Protein AF-A0A7S0I5M7-F1 (afdb_monomer)

Secondary structure (DSSP, 8-state):
-HHHHHHTSPPPPTTSPPP-HHHHHHHHHHHHHHHHHH-TT---EEEEEE-S---GGGHHHHHHHHHHHHHTT-EEEEEE-SSS--HHHHHHHHHHT--EE---TTTT-

Solvent-accessible surface area (backbone atoms only — not comparable to full-atom values): 6490 Å² total; per-residue (Å²): 111,70,68,57,59,61,67,71,47,83,69,66,61,93,88,51,83,84,80,63,58,37,61,54,47,48,51,49,52,56,52,49,56,53,48,40,73,78,36,76,84,63,83,64,71,45,79,45,77,39,50,62,83,88,57,77,88,49,45,67,54,35,50,55,41,40,55,50,30,36,76,65,73,28,33,30,28,22,35,48,67,28,98,59,90,50,69,68,43,46,49,39,4,63,69,28,71,28,48,68,43,67,80,62,93,75,79,80,125

Foldseek 3Di:
DVVVVVLPDDLDDQPDDDDPQLVVLVVVLVVVVVVCVVPVPDQAEAEAEDSYADDPVCLVSLVVSLVSCQVVLYAYAYEYSHPDDHPSNVCSCVSNVYHYDYDDPPPPD

Nearest PDB structures (foldseek):
  8ebu-assembly1_F  TM=8.188E-01  e=1.039E-06  Homo sapiens
  5o85-assembly1_A  TM=7.968E-01  e=1.108E-06  Homo sapiens
  5iy6-assembly1_3  TM=8.057E-01  e=1.812E-05  Homo sapiens
  5o85-assembly2_C  TM=7.065E-01  e=6.004E-06  Homo sapiens
  5obz-assembly1_A  TM=8.037E-01  e=7.094E-05  Thermochaetoides thermophila DSM 1495

Mean predicted aligned error: 6.24 Å

pLDDT: mean 85.09, std 14.07, range [32.53, 97.12]

Structure (mmCIF, N/CA/C/O backbone):
data_AF-A0A7S0I5M7-F1
#
_entry.id   AF-A0A7S0I5M7-F1
#
loop_
_atom_site.group_PDB
_atom_site.id
_atom_site.type_symbol
_atom_site.label_atom_id
_atom_site.label_alt_id
_atom_site.label_comp_id
_atom_site.label_asym_id
_atom_site.label_entity_id
_atom_site.label_seq_id
_atom_site.pdbx_PDB_ins_code
_atom_site.Cartn_x
_atom_site.Cartn_y
_atom_site.Cartn_z
_atom_site.occupancy
_atom_site.B_iso_or_equiv
_atom_site.auth_seq_id
_atom_site.auth_comp_id
_atom_site.auth_asym_id
_atom_site.auth_atom_id
_atom_site.pdbx_PDB_model_num
ATOM 1 N N . GLN A 1 1 ? -11.589 -15.214 -10.048 1.00 58.97 1 GLN A N 1
ATOM 2 C CA . GLN A 1 1 ? -12.284 -14.585 -11.193 1.00 58.97 1 GLN A CA 1
ATOM 3 C C . GLN A 1 1 ? -11.849 -13.132 -11.426 1.00 58.97 1 GLN A C 1
ATOM 5 O O . GLN A 1 1 ? -11.349 -12.858 -12.503 1.00 58.97 1 GLN A O 1
ATOM 10 N N . VAL A 1 2 ? -11.939 -12.214 -10.448 1.00 69.50 2 VAL A N 1
ATOM 11 C CA . VAL A 1 2 ? -11.524 -10.797 -10.643 1.00 69.50 2 VAL A CA 1
ATOM 12 C C . VAL A 1 2 ? -10.032 -10.641 -10.970 1.00 69.50 2 VAL A C 1
ATOM 14 O O . VAL A 1 2 ? -9.681 -9.926 -11.899 1.00 69.50 2 VAL A O 1
ATOM 17 N N . VAL A 1 3 ? -9.149 -11.360 -10.270 1.00 66.94 3 VAL A N 1
ATOM 18 C CA . VAL A 1 3 ? -7.698 -11.318 -10.547 1.00 66.94 3 VAL A CA 1
ATOM 19 C C . VAL A 1 3 ? -7.379 -11.790 -11.974 1.00 66.94 3 VAL A C 1
ATOM 21 O O . VAL A 1 3 ? -6.542 -11.192 -12.633 1.00 66.94 3 VAL A O 1
ATOM 24 N N . GLN A 1 4 ? -8.103 -12.786 -12.498 1.00 66.25 4 GLN A N 1
ATOM 25 C CA . GLN A 1 4 ? -7.950 -13.241 -13.890 1.00 66.25 4 GLN A CA 1
ATOM 26 C C . GLN A 1 4 ? -8.386 -12.171 -14.895 1.00 66.25 4 GLN A C 1
ATOM 28 O O . GLN A 1 4 ? -7.732 -11.989 -15.913 1.00 66.25 4 GLN A O 1
ATOM 33 N N . GLN A 1 5 ? -9.467 -11.441 -14.602 1.00 72.62 5 GLN A N 1
ATOM 34 C CA . GLN A 1 5 ? -9.897 -10.323 -15.444 1.00 72.62 5 GLN A CA 1
ATOM 35 C C . GLN A 1 5 ? -8.863 -9.193 -15.450 1.00 72.62 5 GLN A C 1
ATOM 37 O O . GLN A 1 5 ? -8.641 -8.601 -16.497 1.00 72.62 5 GLN A O 1
ATOM 42 N N . LEU A 1 6 ? -8.212 -8.925 -14.313 1.00 69.62 6 LEU A N 1
ATOM 43 C CA . LEU A 1 6 ? -7.135 -7.934 -14.220 1.00 69.62 6 LEU A CA 1
ATOM 44 C C . LEU A 1 6 ? -5.870 -8.371 -14.966 1.00 69.62 6 LEU A C 1
ATOM 46 O O . LEU A 1 6 ? -5.231 -7.537 -15.594 1.00 69.62 6 LEU A O 1
ATOM 50 N N . LEU A 1 7 ? -5.531 -9.662 -14.937 1.00 68.12 7 LEU A N 1
ATOM 51 C CA . LEU A 1 7 ? -4.389 -10.216 -15.676 1.00 68.12 7 LEU A CA 1
ATOM 52 C C . LEU A 1 7 ? -4.612 -10.272 -17.187 1.00 68.12 7 LEU A C 1
ATOM 54 O O . LEU A 1 7 ? -3.655 -10.216 -17.948 1.00 68.12 7 LEU A O 1
ATOM 58 N N . ALA A 1 8 ? -5.867 -10.384 -17.623 1.00 70.06 8 ALA A N 1
ATOM 59 C CA . ALA A 1 8 ? -6.228 -10.356 -19.035 1.00 70.06 8 ALA A CA 1
ATOM 60 C C . ALA A 1 8 ? -6.183 -8.941 -19.641 1.00 70.06 8 ALA A C 1
ATOM 62 O O . ALA A 1 8 ? -6.375 -8.793 -20.849 1.00 70.06 8 ALA A O 1
ATOM 63 N N . LEU A 1 9 ? -5.970 -7.900 -18.825 1.00 68.94 9 LEU A N 1
ATOM 64 C CA . LEU A 1 9 ? -5.793 -6.547 -19.336 1.00 68.94 9 LEU A CA 1
ATOM 65 C C . LEU A 1 9 ? -4.422 -6.427 -20.014 1.00 68.94 9 LEU A C 1
ATOM 67 O O . LEU A 1 9 ? -3.432 -6.918 -19.470 1.00 68.94 9 LEU A O 1
ATOM 71 N N . PRO A 1 10 ? -4.342 -5.764 -21.181 1.00 65.12 10 PRO A N 1
ATOM 72 C CA . PRO A 1 10 ? -3.062 -5.496 -21.813 1.00 65.12 10 PRO A CA 1
ATOM 73 C C . PRO A 1 10 ? -2.208 -4.665 -20.856 1.00 65.12 10 PRO A C 1
ATOM 75 O O . PRO A 1 10 ? -2.609 -3.576 -20.437 1.00 65.12 10 PRO A O 1
ATOM 78 N N . VAL A 1 11 ? -1.044 -5.200 -20.491 1.00 66.12 11 VAL A N 1
ATOM 79 C CA . VAL A 1 11 ? -0.030 -4.429 -19.776 1.00 66.12 11 VAL A CA 1
ATOM 80 C C . VAL A 1 11 ? 0.483 -3.380 -20.765 1.00 66.12 11 VAL A C 1
ATOM 82 O O . VAL A 1 11 ? 0.895 -3.765 -21.861 1.00 66.12 11 VAL A O 1
ATOM 85 N N . PRO A 1 12 ? 0.390 -2.079 -20.446 1.00 61.84 12 PRO A N 1
ATOM 86 C CA . PRO A 1 12 ? 0.885 -1.041 -21.338 1.00 61.84 12 PRO A CA 1
ATOM 87 C C . PRO A 1 12 ? 2.390 -1.218 -21.562 1.00 61.84 12 PRO A C 1
ATOM 89 O O . PRO A 1 12 ? 3.114 -1.611 -20.645 1.00 61.84 12 PRO A O 1
ATOM 92 N N . ASP A 1 13 ? 2.844 -0.929 -22.782 1.00 64.19 13 ASP A N 1
ATOM 93 C CA . ASP A 1 13 ? 4.270 -0.854 -23.098 1.00 64.19 13 ASP A CA 1
ATOM 94 C C . ASP A 1 13 ? 4.968 0.183 -22.194 1.00 64.19 13 ASP A C 1
ATOM 96 O O . ASP A 1 13 ? 4.327 1.092 -21.658 1.00 64.19 13 ASP A O 1
ATOM 100 N N . ASP A 1 14 ? 6.287 0.050 -22.027 1.00 60.59 14 ASP A N 1
ATOM 101 C CA . ASP A 1 14 ? 7.118 0.865 -21.117 1.00 60.59 14 ASP A CA 1
ATOM 102 C C . ASP A 1 14 ? 7.012 2.387 -21.386 1.00 60.59 14 ASP A C 1
ATOM 104 O O . ASP A 1 14 ? 7.239 3.195 -20.493 1.00 60.59 14 ASP A O 1
ATOM 108 N N . ASP A 1 15 ? 6.578 2.777 -22.592 1.00 59.88 15 ASP A N 1
ATOM 109 C CA . ASP A 1 15 ? 6.320 4.161 -23.024 1.00 59.88 15 ASP A CA 1
ATOM 110 C C . ASP A 1 15 ? 4.950 4.730 -22.573 1.00 59.88 15 ASP A C 1
ATOM 112 O O . ASP A 1 15 ? 4.521 5.800 -23.019 1.00 59.88 15 ASP A O 1
ATOM 116 N N . GLY A 1 16 ? 4.215 4.011 -21.719 1.00 62.75 16 GLY A N 1
ATOM 117 C CA .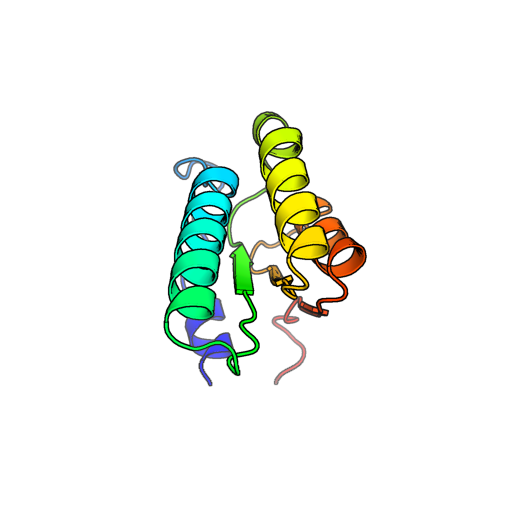 GLY A 1 16 ? 2.944 4.458 -21.151 1.00 62.75 16 GLY A CA 1
ATOM 118 C C . GLY A 1 16 ? 3.082 5.660 -20.197 1.00 62.75 16 GLY A C 1
ATOM 119 O O . GLY A 1 16 ? 4.158 5.928 -19.665 1.00 62.75 16 GLY A O 1
ATOM 120 N N . PRO A 1 17 ? 1.991 6.408 -19.937 1.00 65.62 17 PRO A N 1
ATOM 121 C CA . PRO A 1 17 ? 2.022 7.518 -18.988 1.00 65.62 17 PRO A CA 1
ATOM 122 C C . PRO A 1 17 ? 2.428 7.033 -17.591 1.00 65.62 17 PRO A C 1
ATOM 124 O O . PRO A 1 17 ? 1.917 6.021 -17.104 1.00 65.62 17 PRO A O 1
ATOM 127 N N . GLU A 1 18 ? 3.311 7.783 -16.929 1.00 72.19 18 GLU A N 1
ATOM 128 C CA . GLU A 1 18 ? 3.782 7.448 -15.586 1.00 72.19 18 GLU A CA 1
ATOM 129 C C . GLU A 1 18 ? 2.619 7.303 -14.596 1.00 72.19 18 GLU A C 1
ATOM 131 O O . GLU A 1 18 ? 1.710 8.137 -14.507 1.00 72.19 18 GLU A O 1
ATOM 136 N N . SER A 1 19 ? 2.663 6.237 -13.799 1.00 75.25 19 SER A N 1
ATOM 137 C CA . SER A 1 19 ? 1.676 6.006 -12.752 1.00 75.25 19 SER A CA 1
ATOM 138 C C . SER A 1 19 ? 1.902 6.965 -11.581 1.00 75.25 19 SER A C 1
ATOM 140 O O . SER A 1 19 ? 2.927 6.912 -10.895 1.00 75.25 19 SER A O 1
ATOM 142 N N . SER A 1 20 ? 0.912 7.815 -11.287 1.00 85.12 20 SER A N 1
ATOM 143 C CA . SER A 1 20 ? 0.920 8.677 -10.095 1.00 85.12 20 SER A CA 1
ATOM 144 C C . SER A 1 20 ? 0.455 7.911 -8.845 1.00 85.12 20 SER A C 1
ATOM 146 O O . SER A 1 20 ? -0.561 8.220 -8.214 1.00 85.12 20 SER A O 1
ATOM 148 N N . LEU A 1 21 ? 1.211 6.868 -8.490 1.00 89.00 21 LEU A N 1
ATOM 149 C CA . LEU A 1 21 ? 0.895 5.938 -7.402 1.00 89.00 21 LEU A CA 1
ATOM 150 C C . LEU A 1 21 ? 0.750 6.647 -6.046 1.00 89.00 21 LEU A C 1
ATOM 152 O O . LEU A 1 21 ? -0.200 6.398 -5.302 1.00 89.00 21 LEU A O 1
ATOM 156 N N . ALA A 1 22 ? 1.658 7.579 -5.749 1.00 91.88 22 ALA A N 1
ATOM 157 C CA . ALA A 1 22 ? 1.642 8.343 -4.505 1.00 91.88 22 ALA A CA 1
ATOM 158 C C . ALA A 1 22 ? 0.369 9.192 -4.361 1.00 91.88 22 ALA A C 1
ATOM 160 O O . ALA A 1 22 ? -0.228 9.234 -3.285 1.00 91.88 22 ALA A O 1
ATOM 161 N N . ALA A 1 23 ? -0.088 9.833 -5.443 1.00 92.69 23 ALA A N 1
ATOM 162 C CA . ALA A 1 23 ? -1.306 10.638 -5.417 1.00 92.69 23 ALA A CA 1
ATOM 163 C C . ALA A 1 23 ? -2.548 9.767 -5.172 1.00 92.69 23 ALA A C 1
ATOM 165 O O . ALA A 1 23 ? -3.402 10.119 -4.354 1.00 92.69 23 ALA A O 1
ATOM 166 N N . ALA A 1 24 ? -2.626 8.603 -5.828 1.00 93.31 24 ALA A N 1
ATOM 167 C CA . ALA A 1 24 ? -3.709 7.645 -5.620 1.00 93.31 24 ALA A CA 1
ATOM 168 C C . ALA A 1 24 ? -3.752 7.134 -4.168 1.00 93.31 24 ALA A C 1
ATOM 170 O O . ALA A 1 24 ? -4.822 7.113 -3.552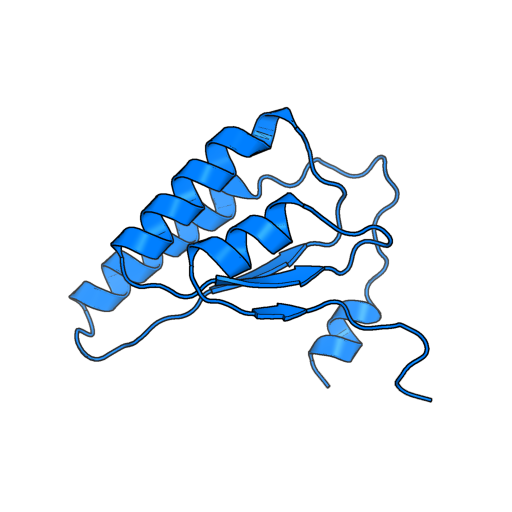 1.00 93.31 24 ALA A O 1
ATOM 171 N N . LEU A 1 25 ? -2.595 6.795 -3.589 1.00 94.25 25 LEU A N 1
ATOM 172 C CA . L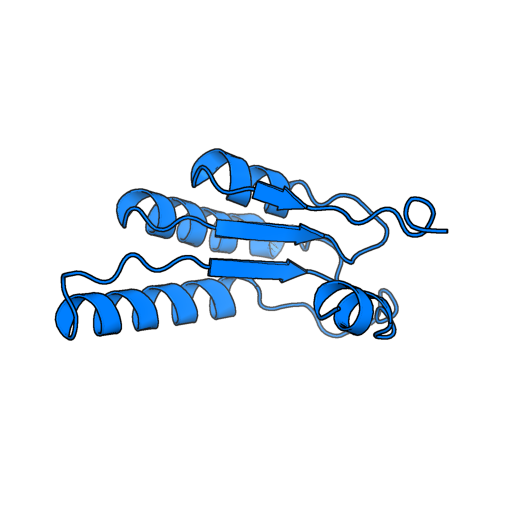EU A 1 25 ? -2.482 6.360 -2.194 1.00 94.25 25 LEU A CA 1
ATOM 173 C C . LEU A 1 25 ? -2.882 7.462 -1.209 1.00 94.25 25 LEU A C 1
ATOM 175 O O . LEU A 1 25 ? -3.673 7.213 -0.299 1.00 94.25 25 LEU A O 1
ATOM 179 N N . ALA A 1 26 ? -2.397 8.689 -1.406 1.00 95.81 26 ALA A N 1
ATOM 180 C CA . ALA A 1 26 ? -2.758 9.823 -0.561 1.00 95.81 26 ALA A CA 1
ATOM 181 C C . ALA A 1 26 ? -4.275 10.083 -0.578 1.00 95.81 26 ALA A C 1
ATOM 183 O O . ALA A 1 26 ? -4.892 10.282 0.472 1.00 95.81 26 ALA A O 1
ATOM 184 N N . LEU A 1 27 ? -4.904 10.020 -1.758 1.00 96.44 27 LEU A N 1
ATOM 185 C CA . LEU A 1 27 ? -6.357 10.139 -1.894 1.00 96.44 27 LEU A CA 1
ATOM 186 C C . LEU A 1 27 ? -7.091 9.006 -1.174 1.00 96.44 27 LEU A C 1
ATOM 188 O O . LEU A 1 27 ? -8.047 9.280 -0.444 1.00 96.44 27 LEU A O 1
ATOM 192 N N . ALA A 1 28 ? -6.646 7.759 -1.343 1.00 96.44 28 ALA A N 1
ATOM 193 C CA . ALA A 1 28 ? -7.234 6.609 -0.666 1.00 96.44 28 ALA A CA 1
ATOM 194 C C . ALA A 1 28 ? -7.184 6.780 0.860 1.00 96.44 28 ALA A C 1
ATOM 196 O O . ALA A 1 28 ? -8.219 6.683 1.518 1.00 96.44 28 ALA A O 1
ATOM 197 N N . LEU A 1 29 ? -6.027 7.145 1.418 1.00 96.12 29 LEU A N 1
ATOM 198 C CA . LEU A 1 29 ? -5.850 7.375 2.856 1.00 96.12 29 LEU A CA 1
ATOM 199 C C . LEU A 1 29 ? -6.752 8.497 3.382 1.00 96.12 29 LEU A C 1
ATOM 201 O O . LEU A 1 29 ? -7.438 8.325 4.390 1.00 96.12 29 LEU A O 1
ATOM 205 N N . CYS A 1 30 ? -6.840 9.621 2.669 1.00 96.12 30 CYS A N 1
ATOM 206 C CA . CYS A 1 30 ? -7.759 10.704 3.024 1.00 96.12 30 CYS A CA 1
ATOM 207 C C . CYS A 1 30 ? -9.227 10.244 3.029 1.00 96.12 30 CYS A C 1
ATOM 209 O O . CYS A 1 30 ? -10.003 10.622 3.913 1.00 96.12 30 CYS A O 1
ATOM 211 N N . ARG A 1 31 ? -9.630 9.407 2.062 1.00 96.25 31 ARG A N 1
ATOM 212 C CA . ARG A 1 31 ? -10.989 8.848 2.010 1.00 96.25 31 ARG A CA 1
ATOM 213 C C . ARG A 1 31 ? -11.248 7.856 3.133 1.00 96.25 31 ARG A C 1
ATOM 215 O O . ARG A 1 31 ? -12.319 7.926 3.735 1.00 96.25 31 ARG A O 1
ATOM 222 N N . LEU A 1 32 ? -10.282 7.002 3.458 1.00 95.25 32 LEU A N 1
ATOM 223 C CA . LEU A 1 32 ? -10.381 6.079 4.585 1.00 95.25 32 LEU A CA 1
ATOM 224 C C . LEU A 1 32 ? -10.488 6.817 5.913 1.00 95.25 32 LEU A C 1
ATOM 226 O O . LEU A 1 32 ? -11.317 6.449 6.742 1.00 95.25 32 LEU A O 1
ATOM 230 N N . GLN A 1 33 ? -9.740 7.905 6.096 1.00 93.50 33 GLN A N 1
ATOM 231 C CA . GLN A 1 33 ? -9.846 8.715 7.304 1.00 93.50 33 GLN A CA 1
ATOM 232 C C . GLN A 1 33 ? -11.243 9.323 7.461 1.00 93.50 33 GLN A C 1
ATOM 234 O O . GLN A 1 33 ? -11.797 9.341 8.561 1.00 93.50 33 GLN A O 1
ATOM 239 N N . ARG A 1 34 ? -11.850 9.793 6.365 1.00 94.81 34 ARG A N 1
ATOM 240 C CA . ARG A 1 34 ? -13.240 10.260 6.394 1.00 94.81 34 ARG A CA 1
ATOM 241 C C . ARG A 1 34 ? -14.208 9.120 6.728 1.00 94.81 34 ARG A C 1
ATOM 243 O O . ARG A 1 34 ? -15.043 9.292 7.609 1.00 94.81 34 ARG A O 1
ATOM 250 N N . LEU A 1 35 ? -14.047 7.956 6.095 1.00 94.81 35 LEU A N 1
ATOM 251 C CA . LEU A 1 35 ? -14.882 6.779 6.344 1.00 94.81 35 LEU A CA 1
ATOM 252 C C . LEU A 1 35 ? -14.803 6.320 7.807 1.00 94.81 35 LEU A C 1
ATOM 254 O O . LEU A 1 35 ? -15.832 6.035 8.403 1.00 94.81 35 LEU A O 1
ATOM 258 N N . ARG A 1 36 ? -13.614 6.311 8.420 1.00 93.06 36 ARG A N 1
ATOM 259 C CA . ARG A 1 36 ? -13.433 5.960 9.840 1.00 93.06 36 ARG A CA 1
ATOM 260 C C . ARG A 1 36 ? -14.157 6.924 10.782 1.00 93.06 36 ARG A C 1
ATOM 262 O O . ARG A 1 36 ? -14.653 6.499 11.821 1.00 93.06 36 ARG A O 1
ATOM 269 N N . ARG A 1 37 ? -14.242 8.214 10.431 1.00 93.50 37 ARG A N 1
ATOM 270 C CA . ARG A 1 37 ? -15.010 9.202 11.212 1.00 93.50 37 ARG A CA 1
ATOM 271 C C . ARG A 1 37 ? -16.515 8.959 11.125 1.00 93.50 37 ARG A C 1
ATOM 273 O O . ARG A 1 37 ? -17.212 9.164 12.110 1.00 93.50 37 ARG A O 1
ATOM 280 N N . GLU A 1 38 ? -16.996 8.545 9.958 1.00 95.75 38 GLU A N 1
ATOM 281 C CA . GLU A 1 38 ? -18.411 8.239 9.715 1.00 95.75 38 GLU A CA 1
ATOM 282 C C . GLU A 1 38 ? -18.802 6.857 10.274 1.00 95.75 38 GLU A C 1
ATOM 284 O O . GLU A 1 38 ? -19.914 6.675 10.763 1.00 95.75 38 GLU A O 1
ATOM 289 N N . GLN A 1 39 ? -17.884 5.887 10.237 1.00 95.38 39 GLN A N 1
ATOM 290 C CA . GLN A 1 39 ? -18.093 4.495 10.640 1.00 95.38 39 GLN A CA 1
ATOM 291 C C . GLN A 1 39 ? -16.915 3.976 11.489 1.00 95.38 39 GLN A C 1
ATOM 293 O O . GLN A 1 39 ? -16.049 3.267 10.980 1.00 95.38 39 GLN A O 1
ATOM 298 N N . PRO A 1 40 ? -16.883 4.238 12.808 1.00 90.56 40 PRO A N 1
ATOM 299 C CA . PRO A 1 40 ? -15.727 3.918 13.658 1.00 90.56 40 PRO A CA 1
ATOM 300 C C . PRO A 1 40 ? -15.373 2.428 13.776 1.00 90.56 40 PRO A C 1
ATOM 302 O O . PRO A 1 40 ? -14.276 2.091 14.207 1.00 90.56 40 PRO A O 1
ATOM 305 N N . LYS A 1 41 ? -16.303 1.529 13.432 1.00 92.19 41 LYS A N 1
ATOM 306 C CA . LYS A 1 41 ? -16.106 0.071 13.496 1.00 92.19 41 LYS A CA 1
ATOM 307 C C . LYS A 1 41 ? -15.527 -0.525 12.210 1.00 92.19 41 LYS A C 1
ATOM 309 O O . LYS A 1 41 ? -15.226 -1.716 12.190 1.00 92.19 41 LYS A O 1
ATOM 314 N N . VAL A 1 42 ? -15.418 0.257 11.134 1.00 92.25 42 VAL A N 1
ATOM 315 C CA . VAL A 1 42 ? -14.882 -0.235 9.862 1.00 92.25 42 VAL A CA 1
ATOM 316 C C . VAL A 1 42 ? -13.371 -0.431 9.973 1.00 92.25 42 VAL A C 1
ATOM 318 O O . VAL A 1 42 ? -12.662 0.428 10.492 1.00 92.25 42 VAL A O 1
ATOM 321 N N . GLN A 1 43 ? -12.876 -1.557 9.466 1.00 90.31 43 GLN A N 1
ATOM 322 C CA . GLN A 1 43 ? -11.446 -1.849 9.367 1.00 90.31 43 GLN A CA 1
ATOM 323 C C . GLN A 1 43 ? -11.068 -1.876 7.887 1.00 90.31 43 GLN A C 1
ATOM 325 O O . GLN A 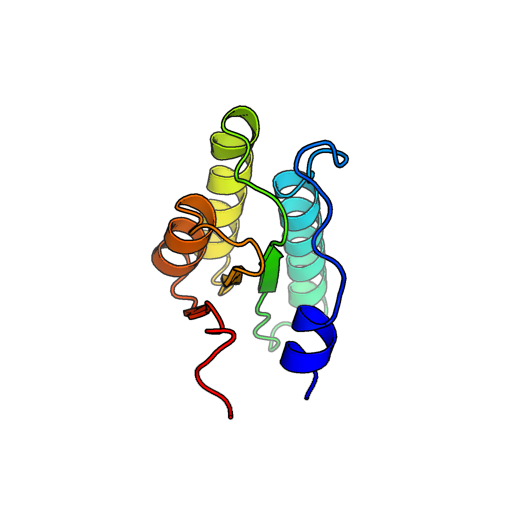1 43 ? -11.166 -2.921 7.240 1.00 90.31 43 GLN A O 1
ATOM 330 N N . PRO A 1 44 ? -10.750 -0.712 7.297 1.00 91.31 44 PRO A N 1
ATOM 331 C CA . PRO A 1 44 ? -10.488 -0.642 5.875 1.00 91.31 44 PRO A CA 1
ATOM 332 C C . PRO A 1 44 ? -9.123 -1.235 5.524 1.00 91.31 44 PRO A C 1
ATOM 334 O O . PRO A 1 44 ? -8.169 -1.149 6.296 1.00 91.31 44 PRO A O 1
ATOM 337 N N . ARG A 1 45 ? -9.032 -1.771 4.307 1.00 94.75 45 ARG A N 1
ATOM 338 C CA . ARG A 1 45 ? -7.796 -2.256 3.685 1.00 94.75 45 ARG A CA 1
ATOM 339 C C . ARG A 1 45 ? -7.677 -1.662 2.285 1.00 94.75 45 ARG A C 1
ATOM 341 O O . ARG A 1 45 ? -8.695 -1.377 1.652 1.00 94.75 45 ARG A O 1
ATOM 348 N N . ILE A 1 46 ? -6.451 -1.464 1.818 1.00 96.25 46 ILE A N 1
ATOM 349 C CA . ILE A 1 46 ? -6.154 -0.981 0.465 1.00 96.25 46 ILE A CA 1
ATOM 350 C C . ILE A 1 46 ? -5.603 -2.155 -0.346 1.00 96.25 46 ILE A C 1
ATOM 352 O O . ILE A 1 46 ? -4.715 -2.851 0.132 1.00 96.25 46 ILE A O 1
ATOM 356 N N . LEU A 1 47 ? -6.104 -2.347 -1.568 1.00 95.06 47 LEU A N 1
ATOM 357 C CA . LEU A 1 47 ? -5.488 -3.214 -2.574 1.00 95.06 47 LEU A CA 1
ATOM 358 C C . LEU A 1 47 ? 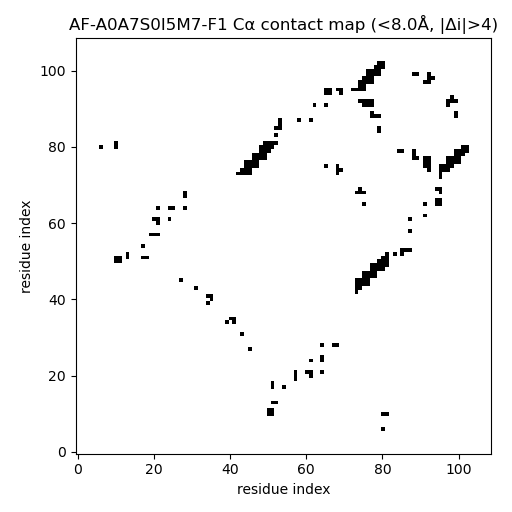-4.817 -2.336 -3.634 1.00 95.06 47 LEU A C 1
ATOM 360 O O . LEU A 1 47 ? -5.485 -1.539 -4.292 1.00 95.06 47 LEU A O 1
ATOM 364 N N . LEU A 1 48 ? -3.510 -2.493 -3.801 1.00 93.00 48 LEU A N 1
ATOM 365 C CA . LEU A 1 48 ? -2.683 -1.747 -4.736 1.00 93.00 48 LEU A CA 1
ATOM 366 C C . LEU A 1 48 ? -2.328 -2.630 -5.934 1.00 93.00 48 LEU A C 1
ATOM 368 O O . LEU A 1 48 ? -1.412 -3.443 -5.857 1.00 93.00 48 LEU A O 1
ATOM 372 N N . ALA A 1 49 ? -3.052 -2.474 -7.039 1.00 90.19 49 ALA A N 1
ATOM 373 C CA . ALA A 1 49 ? -2.731 -3.146 -8.295 1.00 90.19 49 ALA A CA 1
ATOM 374 C C . ALA A 1 49 ? -1.787 -2.275 -9.128 1.00 90.19 49 ALA A C 1
ATOM 376 O O . ALA A 1 49 ? -2.115 -1.131 -9.446 1.00 90.19 49 ALA A O 1
ATOM 377 N N . HIS A 1 50 ? -0.621 -2.812 -9.472 1.00 87.50 50 HIS A N 1
ATOM 378 C CA . HIS A 1 50 ? 0.422 -2.074 -10.173 1.00 87.50 50 HIS A CA 1
ATOM 379 C C . HIS A 1 50 ? 0.860 -2.832 -11.424 1.00 87.50 50 HIS A C 1
ATOM 381 O O . HIS A 1 50 ? 1.368 -3.949 -11.337 1.00 87.50 50 HIS A O 1
ATOM 387 N N . ALA A 1 51 ? 0.631 -2.220 -12.585 1.00 85.75 51 ALA A N 1
ATOM 388 C CA . ALA A 1 51 ? 0.918 -2.787 -13.904 1.00 85.75 51 ALA A CA 1
ATOM 389 C C . ALA A 1 51 ? 2.000 -2.007 -14.674 1.00 85.75 51 ALA A C 1
ATOM 391 O O . ALA A 1 51 ? 2.225 -2.281 -15.844 1.00 85.75 51 ALA A O 1
ATOM 392 N N . SER A 1 52 ? 2.648 -1.033 -14.033 1.00 82.62 52 SER A N 1
ATOM 393 C CA . SER A 1 52 ? 3.751 -0.240 -14.590 1.00 82.62 52 SER A CA 1
ATOM 394 C C . SER A 1 52 ? 5.078 -0.620 -13.916 1.00 82.62 52 SER A C 1
ATOM 396 O O . SER A 1 52 ? 5.057 -1.312 -12.897 1.00 82.62 52 SER A O 1
ATOM 398 N N . PRO A 1 53 ? 6.237 -0.203 -14.445 1.00 82.25 53 PRO A N 1
ATOM 399 C CA . PRO A 1 53 ? 7.493 -0.259 -13.700 1.00 82.25 53 PRO A CA 1
ATOM 400 C C . PRO A 1 53 ? 7.523 0.755 -12.544 1.00 82.25 53 PRO A C 1
ATOM 402 O O . PRO A 1 53 ? 6.791 1.750 -12.534 1.00 82.25 53 PRO A O 1
ATOM 405 N N . ASP A 1 54 ? 8.422 0.517 -11.586 1.00 84.62 54 ASP A N 1
ATOM 406 C CA . ASP A 1 54 ? 8.708 1.462 -10.507 1.00 84.62 54 ASP A CA 1
ATOM 407 C C . ASP A 1 54 ? 9.429 2.703 -11.056 1.00 84.62 54 ASP A C 1
ATOM 409 O O . ASP A 1 54 ? 10.459 2.592 -11.722 1.00 84.62 54 ASP A O 1
ATOM 413 N N . VAL A 1 55 ? 8.930 3.892 -10.705 1.00 84.31 55 VAL A N 1
ATOM 414 C CA . VAL A 1 55 ? 9.578 5.176 -11.017 1.00 84.31 55 VAL A CA 1
ATOM 415 C C . VAL A 1 55 ? 10.352 5.655 -9.780 1.00 84.31 55 VAL A C 1
ATOM 417 O O . VAL A 1 55 ? 9.717 5.939 -8.756 1.00 84.31 55 VAL A O 1
ATOM 420 N N . PRO A 1 56 ? 11.696 5.768 -9.828 1.00 83.50 56 PRO A N 1
ATOM 421 C CA . PRO A 1 56 ? 12.512 6.134 -8.665 1.00 83.50 56 PRO A CA 1
ATOM 422 C C . PRO A 1 56 ? 12.100 7.453 -8.002 1.00 83.50 56 PRO A C 1
ATOM 424 O O . PRO A 1 56 ? 12.047 7.537 -6.774 1.00 83.50 56 PRO A O 1
ATOM 427 N N . ASP A 1 57 ? 11.722 8.455 -8.795 1.00 86.50 57 ASP A N 1
ATOM 428 C CA . ASP A 1 57 ? 11.325 9.781 -8.303 1.00 86.50 57 ASP A CA 1
ATOM 429 C C . ASP A 1 57 ? 10.055 9.738 -7.435 1.00 86.50 57 ASP A C 1
ATOM 431 O O . ASP A 1 57 ? 9.854 10.575 -6.551 1.00 86.50 57 ASP A O 1
ATOM 435 N N . HIS A 1 58 ? 9.205 8.724 -7.622 1.00 85.88 58 HIS A N 1
ATOM 436 C CA . HIS A 1 58 ? 7.982 8.534 -6.842 1.00 85.88 58 HIS A CA 1
ATOM 437 C C . HIS A 1 58 ? 8.207 7.750 -5.543 1.00 85.88 58 HIS A C 1
ATOM 439 O O . HIS A 1 58 ? 7.295 7.688 -4.711 1.00 85.88 58 HIS A O 1
ATOM 445 N N . HIS A 1 59 ? 9.400 7.179 -5.335 1.00 89.44 59 HIS A N 1
ATOM 446 C CA . HIS A 1 59 ? 9.702 6.303 -4.199 1.00 89.44 59 HIS A CA 1
ATOM 447 C C . HIS A 1 59 ? 9.436 6.988 -2.857 1.00 89.44 59 HIS A C 1
ATOM 449 O O . HIS A 1 59 ? 8.633 6.499 -2.062 1.00 89.44 59 HIS A O 1
ATOM 455 N N . LEU A 1 60 ? 10.015 8.173 -2.637 1.00 92.00 60 LEU A N 1
ATOM 456 C CA . LEU A 1 60 ? 9.864 8.914 -1.378 1.00 92.00 60 LEU A CA 1
ATOM 457 C C . LEU A 1 60 ? 8.403 9.277 -1.086 1.00 92.00 60 LEU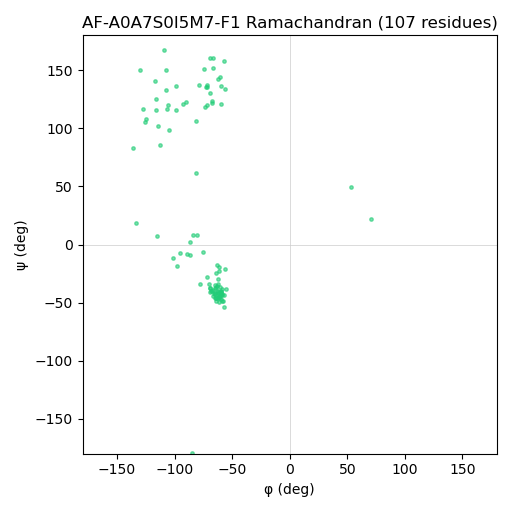 A C 1
ATOM 459 O O . LEU A 1 60 ? 7.936 9.166 0.049 1.00 92.00 60 LEU A O 1
ATOM 463 N N . ALA A 1 61 ? 7.665 9.692 -2.115 1.00 93.44 61 ALA A N 1
ATOM 464 C CA . ALA A 1 61 ? 6.263 10.059 -1.971 1.00 93.44 61 ALA A CA 1
ATOM 465 C C . ALA A 1 61 ? 5.387 8.839 -1.630 1.00 93.44 61 ALA A C 1
ATOM 467 O O . ALA A 1 61 ? 4.505 8.930 -0.771 1.00 93.44 61 ALA A O 1
ATOM 468 N N . CYS A 1 62 ? 5.658 7.685 -2.244 1.00 93.94 62 CYS A N 1
ATOM 469 C CA . CYS A 1 62 ? 4.974 6.430 -1.935 1.00 93.94 62 CYS A CA 1
ATOM 470 C C . CYS A 1 62 ? 5.308 5.938 -0.520 1.00 93.94 62 CYS A C 1
ATOM 472 O O . CYS A 1 62 ? 4.400 5.604 0.239 1.00 93.94 62 CYS A O 1
ATOM 474 N N . MET A 1 63 ? 6.581 5.993 -0.120 1.00 95.25 63 MET A N 1
ATOM 475 C CA . MET A 1 63 ? 7.027 5.632 1.229 1.00 95.25 63 MET A CA 1
ATOM 476 C C . MET A 1 63 ? 6.326 6.448 2.316 1.00 95.25 63 MET A C 1
ATOM 478 O O . MET A 1 63 ? 5.843 5.885 3.298 1.00 95.25 63 MET A O 1
ATOM 482 N N . ASN A 1 64 ? 6.182 7.763 2.120 1.00 95.56 64 ASN A N 1
ATOM 483 C CA . ASN A 1 64 ? 5.419 8.611 3.039 1.00 95.56 64 ASN A CA 1
ATOM 484 C C . ASN A 1 64 ? 3.960 8.147 3.178 1.00 95.56 64 ASN A C 1
ATOM 486 O O . ASN A 1 64 ? 3.405 8.166 4.279 1.00 95.56 64 ASN A O 1
ATOM 490 N N . CYS A 1 65 ? 3.343 7.692 2.084 1.00 96.75 65 CYS A N 1
ATOM 491 C CA . CYS A 1 65 ? 1.997 7.127 2.124 1.00 96.75 65 CYS A CA 1
ATOM 492 C C . CYS A 1 65 ? 1.960 5.788 2.875 1.00 96.75 65 CYS A C 1
ATOM 494 O O . CYS A 1 65 ? 1.036 5.565 3.654 1.00 96.75 65 CYS A O 1
ATOM 496 N N . PHE A 1 66 ? 2.958 4.917 2.710 1.00 96.56 66 PHE A N 1
ATOM 497 C CA . PHE A 1 66 ? 3.025 3.641 3.433 1.00 96.56 66 PHE A CA 1
ATOM 498 C C . PHE A 1 66 ? 3.198 3.846 4.940 1.00 96.56 66 PHE A C 1
ATOM 500 O O . PHE A 1 66 ? 2.482 3.230 5.727 1.00 96.56 66 PHE A O 1
ATOM 507 N N . PHE A 1 67 ? 4.051 4.785 5.358 1.00 97.12 67 PHE A N 1
ATOM 508 C CA . PHE A 1 67 ? 4.175 5.147 6.773 1.00 97.12 67 PHE A CA 1
ATOM 509 C C . PHE A 1 67 ? 2.888 5.763 7.332 1.00 97.12 67 PHE A C 1
ATOM 511 O O . PHE A 1 67 ? 2.508 5.491 8.473 1.00 97.12 67 PHE A O 1
ATOM 518 N N . ALA A 1 68 ? 2.175 6.562 6.535 1.00 96.44 68 ALA A N 1
ATOM 519 C CA . ALA A 1 68 ? 0.870 7.076 6.929 1.00 96.44 68 ALA A CA 1
ATOM 520 C C . ALA A 1 68 ? -0.171 5.951 7.076 1.00 96.44 68 ALA A C 1
ATOM 522 O O . ALA A 1 68 ? -0.921 5.955 8.052 1.00 96.44 68 ALA A O 1
ATOM 523 N N . ALA A 1 69 ? -0.191 4.978 6.160 1.00 96.25 69 ALA A N 1
ATOM 524 C CA . ALA A 1 69 ? -1.062 3.805 6.228 1.00 96.25 69 ALA A CA 1
ATOM 525 C C . ALA A 1 69 ? -0.778 2.963 7.481 1.00 96.25 69 ALA A C 1
ATOM 527 O O . ALA A 1 69 ? -1.706 2.646 8.225 1.00 96.25 69 ALA A O 1
ATOM 528 N N . GLN A 1 70 ? 0.501 2.700 7.766 1.00 96.12 70 GLN A N 1
ATOM 529 C CA . GLN A 1 70 ? 0.952 1.993 8.965 1.00 96.12 70 GLN A CA 1
ATOM 530 C C . GLN A 1 70 ? 0.503 2.718 10.241 1.00 96.12 70 GLN A C 1
ATOM 532 O O . GLN A 1 70 ? -0.101 2.112 11.122 1.00 96.12 70 GLN A O 1
ATOM 537 N N . LYS A 1 71 ? 0.718 4.038 10.331 1.00 94.69 71 LYS A N 1
ATOM 538 C CA . LYS A 1 71 ? 0.288 4.844 11.488 1.00 94.69 71 LYS A CA 1
ATOM 539 C C . LYS A 1 71 ? -1.230 4.844 11.680 1.00 94.69 71 LYS A C 1
ATOM 541 O O . LYS A 1 71 ? -1.713 5.012 12.798 1.00 94.69 71 LYS A O 1
ATOM 546 N N . GLN A 1 72 ? -1.979 4.702 10.592 1.00 92.62 72 GLN A N 1
ATOM 547 C CA . GLN A 1 72 ? -3.433 4.606 10.615 1.00 92.62 72 GLN A CA 1
ATOM 548 C C . GLN A 1 72 ? -3.930 3.174 10.819 1.00 92.62 72 GLN A C 1
ATOM 550 O O . GLN A 1 72 ? -5.140 2.983 10.798 1.00 92.62 72 GLN A O 1
ATOM 555 N N . ASP A 1 73 ? -3.062 2.178 11.005 1.00 93.25 73 ASP A N 1
ATOM 556 C CA . ASP A 1 73 ? -3.461 0.770 11.102 1.00 93.25 73 ASP A CA 1
ATOM 557 C C . ASP A 1 73 ? -4.324 0.356 9.891 1.00 93.25 73 ASP A C 1
ATOM 559 O O . ASP A 1 73 ? -5.469 -0.084 10.007 1.00 93.25 73 ASP A O 1
ATOM 563 N N . THR A 1 74 ? -3.838 0.677 8.688 1.00 95.25 74 THR A N 1
ATOM 564 C CA . THR A 1 74 ? -4.460 0.311 7.408 1.00 95.25 74 THR A CA 1
ATOM 565 C C . THR A 1 74 ? -3.521 -0.615 6.653 1.00 95.25 74 THR A C 1
ATOM 567 O O . THR A 1 74 ? -2.443 -0.197 6.235 1.00 95.25 74 THR A O 1
ATOM 570 N N . LEU A 1 75 ? -3.961 -1.854 6.439 1.00 96.50 75 LEU A N 1
ATOM 571 C CA . LEU A 1 75 ? -3.211 -2.847 5.673 1.00 96.50 75 LEU A CA 1
ATOM 572 C C . LEU A 1 75 ? -3.234 -2.496 4.179 1.00 96.50 75 LEU A C 1
ATOM 574 O O . LEU A 1 75 ? -4.302 -2.181 3.637 1.00 96.50 75 LEU A O 1
ATOM 578 N N . VAL A 1 76 ? -2.079 -2.596 3.518 1.00 97.00 76 VAL A N 1
ATOM 579 C CA . VAL A 1 76 ? -1.938 -2.412 2.068 1.00 97.00 76 VAL A CA 1
ATOM 580 C C . VAL A 1 76 ? -1.521 -3.739 1.444 1.00 97.00 76 VAL A C 1
ATOM 582 O O . VAL A 1 76 ? -0.361 -4.134 1.506 1.00 97.00 76 VAL A O 1
ATOM 585 N N . ASP A 1 77 ? -2.481 -4.431 0.838 1.00 95.75 77 ASP A N 1
ATOM 586 C CA . ASP A 1 77 ? -2.201 -5.581 -0.017 1.00 95.75 77 ASP A CA 1
ATOM 587 C C . ASP A 1 77 ? -1.730 -5.081 -1.383 1.00 95.75 77 ASP A C 1
ATOM 589 O O . ASP A 1 77 ? -2.308 -4.147 -1.942 1.00 95.75 77 ASP A O 1
ATOM 593 N N . THR A 1 78 ? -0.699 -5.695 -1.944 1.00 94.56 78 THR A N 1
ATOM 594 C CA . THR A 1 78 ? -0.123 -5.316 -3.230 1.00 94.56 78 THR A CA 1
ATOM 595 C C . THR A 1 78 ? -0.255 -6.443 -4.243 1.00 94.56 78 THR A C 1
ATOM 597 O O . THR A 1 78 ? -0.122 -7.620 -3.920 1.00 94.56 78 THR A O 1
ATOM 600 N N . LEU A 1 79 ? -0.561 -6.076 -5.484 1.00 91.88 79 LEU A N 1
ATOM 601 C CA . LEU A 1 79 ? -0.703 -6.979 -6.616 1.00 91.88 79 LEU A CA 1
ATOM 602 C C . LEU A 1 79 ? 0.209 -6.493 -7.743 1.00 91.88 79 LEU A C 1
ATOM 604 O O . LEU A 1 79 ? -0.088 -5.496 -8.407 1.00 91.88 79 LEU A O 1
ATOM 608 N N . ALA A 1 80 ? 1.316 -7.204 -7.942 1.00 89.56 80 ALA A N 1
ATOM 609 C CA . ALA A 1 80 ? 2.258 -6.958 -9.023 1.00 89.56 80 ALA A CA 1
ATOM 610 C C . ALA A 1 80 ? 1.733 -7.600 -10.315 1.00 89.56 80 ALA A C 1
ATOM 612 O O . ALA A 1 80 ? 1.737 -8.821 -10.456 1.00 89.56 80 ALA A O 1
ATOM 613 N N . LEU A 1 81 ? 1.248 -6.769 -11.238 1.00 85.69 81 LEU A N 1
ATOM 614 C CA . LEU A 1 81 ? 0.797 -7.172 -12.576 1.00 85.69 81 LEU A CA 1
ATOM 615 C C . LEU A 1 81 ? 1.878 -6.936 -13.640 1.00 85.69 81 LEU A C 1
ATOM 617 O O . LEU A 1 81 ? 1.803 -7.500 -14.728 1.00 85.69 81 LEU A O 1
ATOM 621 N N . ALA A 1 82 ? 2.873 -6.101 -13.335 1.00 80.50 82 ALA A N 1
ATOM 622 C CA . ALA A 1 82 ? 4.005 -5.872 -14.219 1.00 80.50 82 ALA A CA 1
ATOM 623 C C . ALA A 1 82 ? 4.871 -7.146 -14.359 1.00 80.50 82 ALA A C 1
ATOM 625 O O . ALA A 1 82 ? 4.963 -7.942 -13.419 1.00 80.50 82 ALA A O 1
ATOM 626 N N . PRO A 1 83 ? 5.574 -7.337 -15.495 1.00 74.38 83 PRO A N 1
ATOM 627 C CA .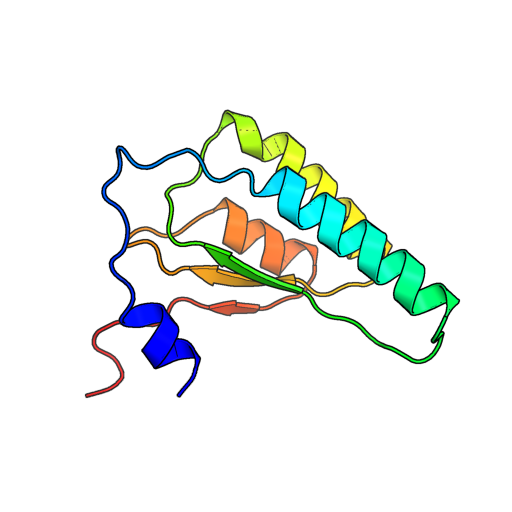 PRO A 1 83 ? 6.419 -8.514 -15.713 1.00 74.38 83 PRO A CA 1
ATOM 628 C C . PRO A 1 83 ? 7.573 -8.654 -14.713 1.00 74.38 83 PRO A C 1
ATOM 630 O O . PRO A 1 83 ? 8.098 -9.753 -14.533 1.00 74.38 83 PRO A O 1
ATOM 633 N N . ARG A 1 84 ? 7.993 -7.553 -14.081 1.00 79.00 84 ARG A N 1
ATOM 634 C CA . ARG A 1 84 ? 9.106 -7.497 -13.126 1.00 79.00 84 ARG A CA 1
ATOM 635 C C . ARG A 1 84 ? 8.585 -7.317 -11.707 1.00 79.00 84 ARG A C 1
ATOM 637 O O . ARG A 1 84 ? 7.554 -6.685 -11.498 1.00 79.00 84 ARG A O 1
ATOM 644 N N . ASP A 1 85 ? 9.331 -7.847 -10.742 1.00 78.88 85 ASP A N 1
ATOM 645 C CA . ASP A 1 85 ? 9.066 -7.555 -9.337 1.00 78.88 85 ASP A CA 1
ATOM 646 C C . ASP A 1 85 ? 9.249 -6.065 -9.055 1.00 78.88 85 ASP A C 1
ATOM 648 O O . ASP A 1 85 ? 10.164 -5.426 -9.579 1.00 78.88 85 ASP A O 1
ATOM 652 N N . SER A 1 86 ? 8.385 -5.545 -8.189 1.00 87.62 86 SER A N 1
ATOM 653 C CA . SER A 1 86 ? 8.475 -4.183 -7.678 1.00 87.62 86 SER A CA 1
ATOM 654 C C . SER A 1 86 ? 8.940 -4.227 -6.230 1.00 87.62 86 SER A C 1
ATOM 656 O O . SER A 1 86 ? 8.244 -4.748 -5.351 1.00 87.62 86 SER A O 1
ATOM 658 N N . LEU A 1 87 ? 10.118 -3.654 -5.974 1.00 91.12 87 LEU A N 1
ATOM 659 C CA . LEU A 1 87 ? 10.628 -3.494 -4.613 1.00 91.12 87 LEU A CA 1
ATOM 660 C C . LEU A 1 87 ? 9.702 -2.572 -3.814 1.00 91.12 87 LEU A C 1
ATOM 662 O O . LEU A 1 87 ? 9.466 -2.801 -2.629 1.00 91.12 87 LEU A O 1
ATOM 666 N N . LEU A 1 88 ? 9.136 -1.559 -4.474 1.00 92.06 88 LEU A N 1
ATOM 667 C CA . LEU A 1 88 ? 8.219 -0.614 -3.853 1.00 92.06 88 LEU A CA 1
ATOM 668 C C . LEU A 1 88 ? 6.964 -1.312 -3.303 1.00 92.06 88 LEU A C 1
ATOM 670 O O . LEU A 1 88 ? 6.544 -1.037 -2.178 1.00 92.06 88 LEU A O 1
ATOM 674 N N . LEU A 1 89 ? 6.379 -2.239 -4.067 1.00 93.25 89 LEU A N 1
ATOM 675 C CA . LEU A 1 89 ? 5.201 -3.004 -3.642 1.00 93.25 89 LEU A CA 1
ATOM 676 C C . LEU A 1 89 ? 5.508 -4.004 -2.525 1.00 93.25 89 LEU A C 1
ATOM 678 O O . LEU A 1 89 ? 4.653 -4.233 -1.665 1.00 93.25 89 LEU A O 1
ATOM 682 N N . GLN A 1 90 ? 6.705 -4.592 -2.527 1.00 94.19 90 GLN A N 1
ATOM 683 C CA . GLN A 1 90 ? 7.156 -5.464 -1.440 1.00 94.19 90 GLN A CA 1
ATOM 684 C C . GLN A 1 90 ? 7.309 -4.665 -0.141 1.00 94.19 90 GLN A C 1
ATOM 686 O O . GLN A 1 90 ? 6.767 -5.063 0.888 1.00 94.19 90 GLN A O 1
ATOM 691 N N . GLN A 1 91 ? 7.942 -3.487 -0.209 1.00 94.88 91 GLN A N 1
ATOM 692 C CA . GLN A 1 91 ? 8.075 -2.575 0.931 1.00 94.88 91 GLN A CA 1
ATOM 693 C C . GLN A 1 91 ? 6.711 -2.130 1.470 1.00 94.88 91 GLN A C 1
ATOM 695 O O . GLN A 1 91 ? 6.513 -2.083 2.681 1.00 94.88 91 GLN A O 1
ATOM 700 N N . ALA A 1 92 ? 5.751 -1.831 0.592 1.00 95.44 92 ALA A N 1
ATOM 701 C CA . ALA A 1 92 ? 4.400 -1.455 1.003 1.00 95.44 92 ALA A CA 1
ATOM 702 C C . ALA A 1 92 ? 3.713 -2.558 1.825 1.00 95.44 92 ALA A C 1
ATOM 704 O O . ALA A 1 92 ? 3.142 -2.280 2.885 1.00 95.44 92 ALA A O 1
ATOM 705 N N . ALA A 1 93 ? 3.789 -3.804 1.347 1.00 95.44 93 ALA A N 1
ATOM 706 C CA . ALA A 1 93 ? 3.223 -4.958 2.034 1.00 95.44 93 ALA A CA 1
ATOM 707 C C . ALA A 1 93 ? 3.926 -5.198 3.379 1.00 95.44 93 ALA A C 1
ATOM 709 O O . ALA A 1 93 ? 3.259 -5.284 4.407 1.00 95.44 93 ALA A O 1
ATOM 710 N N . GLU A 1 94 ? 5.261 -5.204 3.401 1.00 96.31 94 GLU A N 1
ATOM 711 C CA . GLU A 1 94 ? 6.048 -5.435 4.618 1.00 96.31 94 GLU A CA 1
ATOM 712 C C . GLU A 1 94 ? 5.791 -4.367 5.692 1.00 96.31 94 GLU A C 1
ATOM 714 O O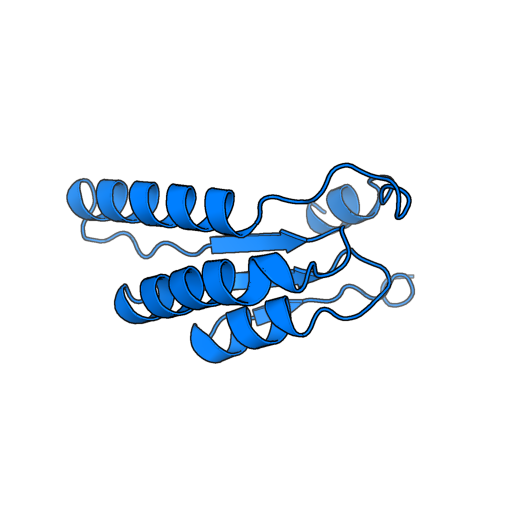 . GLU A 1 94 ? 5.482 -4.695 6.837 1.00 96.31 94 GLU A O 1
ATOM 719 N N . LEU A 1 95 ? 5.849 -3.081 5.330 1.00 96.31 95 LEU A N 1
ATOM 720 C CA . LEU A 1 95 ? 5.685 -1.976 6.281 1.00 96.31 95 LEU A CA 1
ATOM 721 C C . LEU A 1 95 ? 4.284 -1.924 6.889 1.00 96.31 95 LEU A C 1
ATOM 723 O O . LEU A 1 95 ? 4.122 -1.540 8.048 1.00 96.31 95 LEU A O 1
ATOM 727 N N . THR A 1 96 ? 3.266 -2.276 6.108 1.00 96.12 96 THR A N 1
ATOM 728 C CA . THR A 1 96 ? 1.871 -2.206 6.556 1.00 96.12 96 THR A CA 1
ATOM 729 C C . THR A 1 96 ? 1.347 -3.533 7.096 1.00 96.12 96 THR A C 1
ATOM 731 O O . THR A 1 96 ? 0.244 -3.554 7.627 1.00 96.12 96 THR A O 1
ATOM 734 N N . GLY A 1 97 ? 2.107 -4.628 6.985 1.00 95.62 97 GLY A N 1
ATOM 735 C CA . GLY A 1 97 ? 1.644 -5.978 7.321 1.00 95.62 97 GLY A CA 1
ATOM 736 C C . GLY A 1 97 ? 0.614 -6.542 6.331 1.00 95.62 97 GLY A C 1
ATOM 737 O O . GLY A 1 97 ? -0.190 -7.400 6.696 1.00 95.62 97 GLY A O 1
ATOM 738 N N . GLY A 1 98 ? 0.583 -6.022 5.102 1.00 95.25 98 GLY A N 1
ATOM 739 C CA . GLY A 1 98 ? -0.246 -6.531 4.011 1.00 95.25 98 GLY A CA 1
ATOM 740 C C . GLY A 1 98 ? 0.411 -7.684 3.249 1.00 95.25 98 GLY A C 1
ATOM 741 O O . GLY A 1 98 ? 1.523 -8.110 3.556 1.00 95.25 98 GLY A O 1
ATOM 742 N N . ASN A 1 99 ? -0.283 -8.198 2.234 1.00 94.88 99 ASN A N 1
ATOM 743 C CA . ASN A 1 99 ? 0.217 -9.292 1.399 1.00 94.88 99 ASN A CA 1
ATOM 744 C C . ASN A 1 99 ? 0.805 -8.768 0.090 1.00 94.88 99 ASN A C 1
ATOM 746 O O . ASN A 1 99 ? 0.168 -7.956 -0.575 1.00 94.88 99 ASN A O 1
ATOM 750 N N . TYR A 1 100 ? 1.957 -9.298 -0.321 1.00 93.62 100 TYR A N 1
ATOM 751 C CA . TYR A 1 100 ? 2.472 -9.139 -1.682 1.00 93.62 100 TYR A CA 1
ATOM 752 C C . TYR A 1 100 ? 2.016 -10.318 -2.541 1.00 93.62 100 TYR A C 1
ATOM 754 O O . TYR A 1 100 ? 2.313 -11.473 -2.235 1.00 93.62 100 TYR A O 1
ATOM 762 N N . LEU A 1 101 ? 1.284 -10.027 -3.612 1.00 90.81 101 LEU A N 1
ATOM 763 C CA . LEU A 1 101 ? 0.772 -11.013 -4.552 1.00 90.81 101 LEU A CA 1
ATOM 764 C C . LEU A 1 101 ? 1.393 -10.783 -5.924 1.00 90.81 101 LEU A C 1
ATOM 766 O O . LEU A 1 101 ? 1.254 -9.712 -6.516 1.00 90.81 101 LEU A O 1
ATOM 770 N N . ARG A 1 102 ? 2.007 -11.833 -6.461 1.00 86.62 102 ARG A N 1
ATOM 771 C CA . ARG A 1 102 ? 2.407 -11.910 -7.861 1.00 86.62 102 ARG A CA 1
ATOM 772 C C . ARG A 1 102 ? 1.787 -13.169 -8.458 1.00 86.62 102 ARG A C 1
ATOM 774 O O . ARG A 1 102 ? 2.177 -14.269 -8.078 1.00 86.62 102 ARG A O 1
ATOM 781 N N . PRO A 1 103 ? 0.771 -13.038 -9.314 1.00 79.88 103 PRO A N 1
ATOM 782 C CA . PRO A 1 103 ? 0.200 -14.190 -9.979 1.00 79.88 103 PRO A CA 1
ATOM 783 C C . PRO A 1 103 ? 1.179 -14.699 -11.039 1.00 79.88 103 PRO A C 1
ATOM 785 O O . PRO A 1 103 ? 1.516 -13.984 -11.981 1.00 79.88 103 PRO A O 1
ATOM 788 N N . ASP A 1 104 ? 1.611 -15.948 -10.901 1.00 70.19 104 ASP A N 1
ATOM 789 C CA . ASP A 1 104 ? 2.309 -16.646 -11.974 1.00 70.19 104 ASP A CA 1
ATOM 790 C C . ASP A 1 104 ? 1.331 -16.900 -13.122 1.00 70.19 104 ASP A C 1
ATOM 792 O O . ASP A 1 104 ? 0.300 -17.552 -12.940 1.00 70.19 104 ASP A O 1
ATOM 796 N N . ALA A 1 105 ? 1.668 -16.427 -14.322 1.00 56.44 105 ALA A N 1
ATOM 797 C CA . ALA A 1 105 ? 0.874 -16.680 -15.525 1.00 56.44 105 ALA A CA 1
ATOM 798 C C . ALA A 1 105 ? 0.768 -18.184 -15.868 1.00 56.44 105 ALA A C 1
ATOM 800 O O . ALA A 1 105 ? -0.144 -18.572 -16.588 1.00 56.44 105 ALA A O 1
ATOM 801 N N . GLN A 1 106 ? 1.666 -19.026 -15.332 1.00 46.16 106 GLN A N 1
ATOM 802 C CA . GLN A 1 106 ? 1.722 -20.478 -15.566 1.00 46.16 106 GLN A CA 1
ATOM 803 C C . GLN A 1 106 ? 1.135 -21.350 -14.442 1.00 46.16 106 GLN A C 1
ATOM 805 O O . GLN A 1 106 ? 0.962 -22.545 -14.648 1.00 46.16 106 GLN A O 1
ATOM 810 N N . ALA A 1 107 ? 0.827 -20.816 -13.256 1.00 42.12 107 ALA A N 1
ATOM 811 C CA . ALA A 1 107 ? 0.464 -21.652 -12.098 1.00 42.12 107 ALA A CA 1
ATOM 812 C C . ALA A 1 107 ? -1.018 -22.082 -12.045 1.00 42.12 107 ALA A C 1
ATOM 814 O O . ALA A 1 107 ? -1.460 -22.624 -11.032 1.00 42.1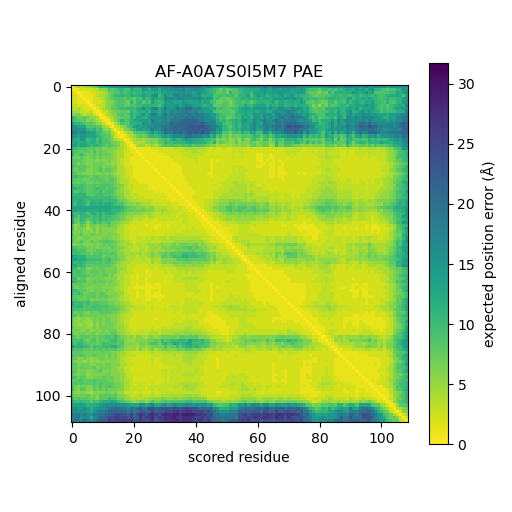2 107 ALA A O 1
ATOM 815 N N . TRP A 1 108 ? -1.797 -21.817 -13.098 1.00 46.22 108 TRP A N 1
ATOM 816 C CA . TRP A 1 108 ? -3.256 -21.993 -13.101 1.00 46.22 108 TRP A CA 1
ATOM 817 C C . TRP A 1 108 ? -3.800 -22.716 -14.347 1.00 46.22 108 TRP A C 1
ATOM 819 O O . TRP A 1 108 ? -4.997 -22.601 -14.622 1.00 46.22 108 TRP A O 1
ATOM 829 N N . GLU A 1 109 ? -2.941 -23.427 -15.087 1.00 32.53 109 GLU A N 1
ATOM 830 C CA . GLU A 1 109 ? -3.357 -24.455 -16.065 1.00 32.53 109 GLU A CA 1
ATOM 831 C C . GLU A 1 109 ? -3.778 -25.749 -15.353 1.00 32.53 109 GLU A C 1
ATOM 833 O O . GLU A 1 109 ? -4.811 -26.327 -15.763 1.00 32.53 109 GLU A O 1
#

InterPro domains:
  IPR004600 TFIIH subunit Tfb4/GTF2H3 [PF03850] (17-104)
  IPR004600 TFIIH subunit Tfb4/GTF2H3 [PTHR12831] (15-105)
  IPR036465 von Willebrand factor A-like domain superfamily [G3DSA:3.40.50.410] (2-107)

Radius of gyration: 14.55 Å; Cα contacts (8 Å, |Δi|>4): 132; chains: 1; bounding box: 31×35×37 Å

Sequence (109 aa):
QVVQQLLALPVPDDDGPESSLAAALALALCRLQRLRREQPKVQPRILLAHASPDVPDHHLACMNCFFAAQKQDTLVDTLALAPRDSLLLQQAAELTGGNYLRPDAQAWE

Organism: NCBI:txid33657